Protein AF-A0A8X6V324-F1 (afdb_monomer_lite)

Radius of gyration: 35.89 Å; chains: 1; bounding box: 67×33×93 Å

Organism: Trichonephila clavipes (NCBI:txid2585209)

Foldseek 3Di:
DDDPDPDPPPPVVVVVVVVVVVVVVVVVVVVVVVVLVVLVVVPPRSVVVNVVVVVVVVVVVVVVVVVVVVVVVVVVVVVVVVVVVVVVVVVVVVVPDDDPPQPPVSVVVVCVVPDDDDDPDPVCVVVVVVVVVVVVD

Secondary structure (DSSP, 8-state):
-----------HHHHHHHHHHHHHHHHHHHHHHHHHHHHHTTTHHHHHHHHHHHHHHHHHHHHHHHHHHHHHHHHHHHHHHHHHHHHHHHHHHTTTS------HHHHHHHHHHHSPPPPSSTTHHHHHHHHHHHH--

pLDDT: mean 78.58, std 14.29, range [37.88, 96.38]

Structure (mmCIF, N/CA/C/O backbone):
data_AF-A0A8X6V324-F1
#
_entry.id   AF-A0A8X6V324-F1
#
loop_
_atom_site.group_PDB
_atom_site.id
_atom_site.type_symbol
_atom_site.label_atom_id
_atom_site.label_alt_id
_atom_site.label_comp_id
_atom_site.label_asym_id
_atom_site.label_entity_id
_atom_site.label_seq_id
_atom_site.pdbx_PDB_ins_code
_atom_site.Cartn_x
_atom_site.Cartn_y
_atom_site.Cartn_z
_atom_site.occupancy
_atom_site.B_iso_or_equiv
_atom_site.auth_seq_id
_atom_site.auth_comp_id
_atom_site.auth_asym_id
_atom_site.auth_atom_id
_atom_site.pdbx_PDB_model_num
ATOM 1 N N . MET A 1 1 ? -19.326 16.058 20.814 1.00 37.88 1 MET A N 1
ATOM 2 C CA . MET A 1 1 ? -18.026 15.942 20.122 1.00 37.88 1 MET A CA 1
ATOM 3 C C . MET A 1 1 ? -18.311 15.304 18.780 1.00 37.88 1 MET A C 1
ATOM 5 O O . MET A 1 1 ? -18.607 14.118 18.735 1.00 37.88 1 MET A O 1
ATOM 9 N N . GLU A 1 2 ? -18.381 16.124 17.736 1.00 37.91 2 GLU A N 1
ATOM 10 C CA . GLU A 1 2 ? -18.670 15.682 16.370 1.00 37.91 2 GLU A CA 1
ATOM 11 C C . GLU A 1 2 ? -17.420 15.030 15.773 1.00 37.91 2 GLU A C 1
ATOM 13 O O . GLU A 1 2 ? -16.350 15.638 15.737 1.00 37.91 2 GLU A O 1
ATOM 18 N N . PHE A 1 3 ? -17.549 13.780 15.332 1.00 44.34 3 PHE A N 1
ATOM 19 C CA . PHE A 1 3 ? -16.526 13.088 14.556 1.00 44.34 3 PHE A CA 1
ATOM 20 C C . PHE A 1 3 ? -16.669 13.511 13.091 1.00 44.34 3 PHE A C 1
ATOM 22 O O . PHE A 1 3 ? -17.428 12.905 12.335 1.00 44.34 3 PHE A O 1
ATOM 29 N N . TYR A 1 4 ? -15.952 14.557 12.678 1.00 42.28 4 TYR A N 1
ATOM 30 C CA . TYR A 1 4 ? -15.749 14.809 11.254 1.00 42.28 4 TYR A CA 1
ATOM 31 C C . TYR A 1 4 ? -14.797 13.744 10.713 1.00 42.28 4 TYR A C 1
ATOM 33 O O . TYR A 1 4 ? -13.603 13.732 11.010 1.00 42.28 4 TYR A O 1
ATOM 41 N N . HIS A 1 5 ? -15.343 12.832 9.915 1.00 47.66 5 HIS A N 1
ATOM 42 C CA . HIS A 1 5 ? -14.552 12.011 9.016 1.00 47.66 5 HIS A CA 1
ATOM 43 C C . HIS A 1 5 ? -13.795 12.944 8.065 1.00 47.66 5 HIS A C 1
ATOM 45 O O . HIS A 1 5 ? -14.411 13.660 7.275 1.00 47.66 5 HIS A O 1
ATOM 51 N N . HIS A 1 6 ? -12.462 12.932 8.124 1.00 51.00 6 HIS A N 1
ATOM 52 C CA . HIS A 1 6 ? -11.636 13.440 7.034 1.00 51.00 6 HIS A CA 1
ATOM 53 C C . HIS A 1 6 ? -11.891 12.559 5.808 1.00 51.00 6 HIS A C 1
ATOM 55 O O . HIS A 1 6 ? -11.265 11.517 5.623 1.00 51.00 6 HIS A O 1
ATOM 61 N N . LEU A 1 7 ? -12.858 12.960 4.985 1.00 49.66 7 LEU A N 1
ATOM 62 C CA . LEU A 1 7 ? -12.907 12.528 3.598 1.00 49.66 7 LEU A CA 1
ATOM 63 C C . LEU A 1 7 ? -11.604 12.995 2.928 1.00 49.66 7 LEU A C 1
ATOM 65 O O . LEU A 1 7 ? -11.164 14.117 3.205 1.00 49.66 7 LEU A O 1
ATOM 69 N N . PRO A 1 8 ? -10.976 12.182 2.060 1.00 52.91 8 PRO A N 1
ATOM 70 C CA . PRO A 1 8 ? -9.882 1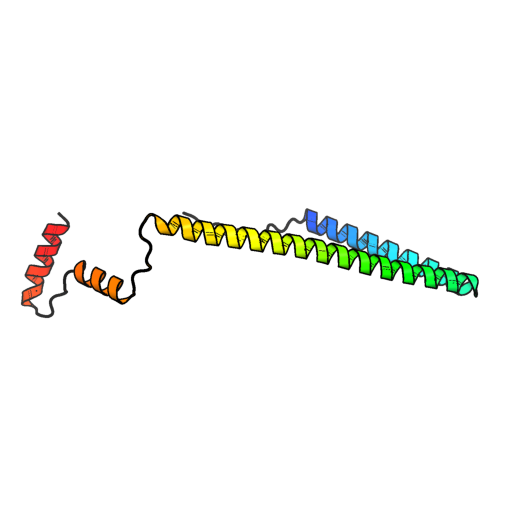2.664 1.231 1.00 52.91 8 PRO A CA 1
ATOM 71 C C . PRO A 1 8 ? -10.399 13.881 0.466 1.00 52.91 8 PRO A C 1
ATOM 73 O O . PRO A 1 8 ? -11.434 13.794 -0.191 1.00 52.91 8 PRO A O 1
ATOM 76 N N . SER A 1 9 ? -9.741 15.028 0.594 1.00 56.44 9 SER A N 1
ATOM 77 C CA . SER A 1 9 ? -10.039 16.185 -0.244 1.00 56.44 9 SER A CA 1
ATOM 78 C C . SER A 1 9 ? -9.663 15.815 -1.676 1.00 56.44 9 SER A C 1
ATOM 80 O O . SER A 1 9 ? -8.485 15.642 -1.970 1.00 56.44 9 SER A O 1
ATOM 82 N N . TRP A 1 10 ? -10.650 15.651 -2.556 1.00 57.31 10 TRP A N 1
ATOM 83 C CA . TRP A 1 10 ? -10.414 15.479 -3.988 1.00 57.31 10 TRP A CA 1
ATOM 84 C C . TRP A 1 10 ? -9.995 16.836 -4.558 1.00 57.31 10 TRP A C 1
ATOM 86 O O . TRP A 1 10 ? -10.847 17.633 -4.952 1.00 57.31 10 TRP A O 1
ATOM 96 N N . ASP A 1 11 ? -8.693 17.130 -4.548 1.00 81.06 11 ASP A N 1
ATOM 97 C CA . ASP A 1 11 ? -8.177 18.355 -5.153 1.00 81.06 11 ASP A CA 1
ATOM 98 C C . ASP A 1 11 ? -8.214 18.238 -6.685 1.00 81.06 11 ASP A C 1
ATOM 100 O O . ASP A 1 11 ? -7.416 17.544 -7.320 1.00 81.06 11 ASP A O 1
ATOM 104 N N . MET A 1 12 ? -9.174 18.933 -7.292 1.00 76.00 12 MET A N 1
ATOM 105 C CA . MET A 1 12 ? -9.329 19.003 -8.745 1.00 76.00 12 MET A CA 1
ATOM 106 C C . MET A 1 12 ? -8.109 19.631 -9.433 1.00 76.00 12 MET A C 1
ATOM 108 O O . MET A 1 12 ? -7.827 19.300 -10.585 1.00 76.00 12 MET A O 1
ATOM 112 N N . ASN A 1 13 ? -7.350 20.494 -8.747 1.00 76.62 13 ASN A N 1
ATOM 113 C CA . ASN A 1 13 ? -6.129 21.069 -9.314 1.00 76.62 13 ASN A CA 1
ATOM 114 C C . ASN A 1 13 ? -5.028 20.015 -9.453 1.00 76.62 13 ASN A C 1
ATOM 116 O O . ASN A 1 13 ? -4.314 19.995 -10.458 1.00 76.62 13 ASN A O 1
ATOM 120 N N . GLU A 1 14 ? -4.927 19.099 -8.492 1.00 75.31 14 GLU A N 1
ATOM 121 C CA . GLU A 1 14 ? -3.991 17.978 -8.541 1.00 75.31 14 GLU A CA 1
ATOM 122 C C . GLU A 1 14 ? -4.348 17.011 -9.683 1.00 75.31 14 GLU A C 1
ATOM 124 O O . GLU A 1 14 ? -3.477 16.597 -10.452 1.00 75.31 14 GLU A O 1
ATOM 129 N N . GLN A 1 15 ? -5.644 16.748 -9.894 1.00 76.56 15 GLN A N 1
ATOM 130 C CA . GLN A 1 15 ? -6.122 15.934 -11.020 1.00 76.56 15 GLN A CA 1
ATOM 131 C C . GLN A 1 15 ? -5.849 16.579 -12.387 1.00 76.56 15 GLN A C 1
ATOM 133 O O . GLN A 1 15 ? -5.397 15.903 -13.315 1.00 76.56 15 GLN A O 1
ATOM 138 N N . MET A 1 16 ? -6.075 17.887 -12.523 1.00 78.31 16 MET A N 1
ATOM 139 C CA . MET A 1 16 ? -5.806 18.611 -13.772 1.00 78.31 16 MET A CA 1
ATOM 140 C C . MET A 1 16 ? -4.306 18.706 -14.075 1.00 78.31 16 MET A C 1
ATOM 142 O O . MET A 1 16 ? -3.900 18.600 -15.237 1.00 78.31 16 MET A O 1
ATOM 146 N N . SER A 1 17 ? -3.472 18.845 -13.041 1.00 77.62 17 SER A N 1
ATOM 147 C CA . SER A 1 17 ? -2.009 18.810 -13.154 1.00 77.62 17 SER A CA 1
ATOM 148 C C . SER A 1 17 ? -1.509 17.437 -13.617 1.00 77.62 17 SER A C 1
ATOM 150 O O . SER A 1 17 ? -0.704 17.340 -14.551 1.00 77.62 17 SER A O 1
ATOM 152 N N . TYR A 1 18 ? -2.053 16.363 -13.035 1.00 80.69 18 TYR A N 1
ATOM 153 C CA . TYR A 1 18 ? -1.768 14.993 -13.456 1.00 80.69 18 TYR A CA 1
ATOM 154 C C . TYR A 1 18 ? -2.161 14.753 -14.920 1.00 80.69 18 TYR A C 1
ATOM 156 O O . TYR A 1 18 ? -1.353 14.255 -15.705 1.00 80.69 18 TYR A O 1
ATOM 164 N N . PHE A 1 19 ? -3.370 15.164 -15.319 1.00 82.88 19 PHE A N 1
ATOM 165 C CA . PHE A 1 19 ? -3.849 14.991 -16.692 1.00 82.88 19 PHE A CA 1
ATOM 166 C C . PHE A 1 19 ? -3.009 15.775 -17.710 1.00 82.88 19 PHE A C 1
ATOM 168 O O . PHE A 1 19 ? -2.676 15.254 -18.777 1.00 82.88 19 PHE A O 1
ATOM 175 N N . SER A 1 20 ? -2.612 17.002 -17.368 1.00 78.31 20 SER A N 1
ATOM 176 C CA . SER A 1 20 ? -1.747 17.828 -18.221 1.00 78.31 20 SER A CA 1
ATOM 177 C C . SER A 1 20 ? -0.370 17.183 -18.399 1.00 78.31 20 SER A C 1
ATOM 179 O O . SER A 1 20 ? 0.109 17.037 -19.523 1.00 78.31 20 SER A O 1
ATOM 181 N N . SER A 1 21 ? 0.217 16.690 -17.305 1.00 79.56 21 SER A N 1
ATOM 182 C CA . SER A 1 21 ? 1.500 15.979 -17.329 1.00 79.56 21 SER A CA 1
ATOM 183 C C . SER A 1 21 ? 1.432 14.703 -18.174 1.00 79.56 21 SER A C 1
ATOM 185 O O . SER A 1 21 ? 2.328 14.439 -18.978 1.00 79.56 21 SER A O 1
ATOM 187 N N . PHE A 1 22 ? 0.340 13.945 -18.053 1.00 84.88 22 PHE A N 1
ATOM 188 C CA . PHE A 1 22 ? 0.094 12.749 -18.854 1.00 84.88 22 PHE A CA 1
ATOM 189 C C . PHE A 1 22 ? -0.041 13.071 -20.350 1.00 84.88 22 PHE A C 1
ATOM 191 O O . PHE A 1 22 ? 0.571 12.407 -21.188 1.00 84.88 22 PHE A O 1
ATOM 198 N N . SER A 1 23 ? -0.795 14.116 -20.697 1.00 85.50 23 SER A N 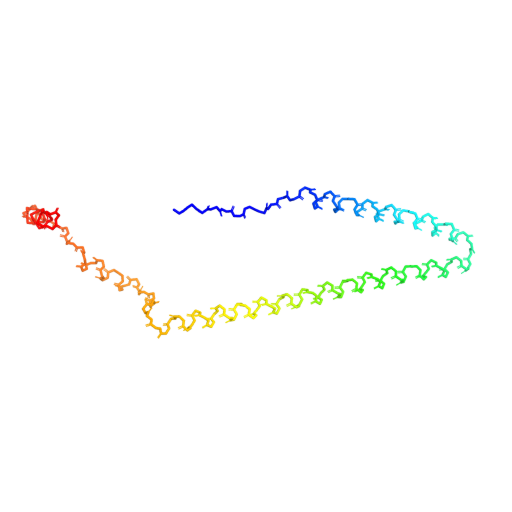1
ATOM 199 C CA . SER A 1 23 ? -0.954 14.577 -22.082 1.00 85.50 23 SER A CA 1
ATOM 200 C C . SER A 1 23 ? 0.384 15.003 -22.705 1.00 85.50 23 SER A C 1
ATOM 202 O O . SER A 1 23 ? 0.686 14.666 -23.859 1.00 85.50 23 SER A O 1
ATOM 204 N N . ASP A 1 24 ? 1.225 15.694 -21.937 1.00 86.75 24 ASP A N 1
ATOM 205 C CA . ASP A 1 24 ? 2.555 16.119 -22.374 1.00 86.75 24 ASP A CA 1
ATOM 206 C C . ASP A 1 24 ? 3.512 14.943 -22.573 1.00 86.75 24 ASP A C 1
ATOM 208 O O . ASP A 1 24 ? 4.306 14.933 -23.523 1.00 86.75 24 ASP A O 1
ATOM 212 N N . GLU A 1 25 ? 3.460 13.949 -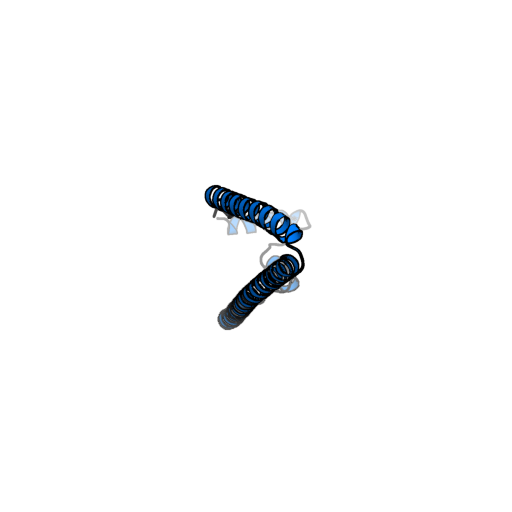21.688 1.00 87.81 25 GLU A N 1
ATOM 213 C CA . GLU A 1 25 ? 4.245 12.723 -21.815 1.00 87.81 25 GLU A CA 1
ATOM 214 C C . GLU A 1 25 ? 3.815 11.925 -23.050 1.00 87.81 25 GLU A C 1
ATOM 216 O O . GLU A 1 25 ? 4.653 11.539 -23.870 1.00 87.81 25 GLU A O 1
ATOM 221 N N . TRP A 1 26 ? 2.508 11.771 -23.258 1.00 85.75 26 TRP A N 1
ATOM 222 C CA . TRP A 1 26 ? 1.957 11.064 -24.411 1.00 85.75 26 TRP A CA 1
ATOM 223 C C . TRP A 1 26 ? 2.321 11.745 -25.737 1.00 85.75 26 TRP A C 1
ATOM 225 O O . TRP A 1 26 ? 2.754 11.097 -26.695 1.00 85.75 26 TRP A O 1
ATOM 235 N N . SER A 1 27 ? 2.249 13.077 -25.772 1.00 86.94 27 SER A N 1
ATOM 236 C CA . SER A 1 27 ? 2.654 13.883 -26.927 1.00 86.94 27 SER A CA 1
ATOM 237 C C . SER A 1 27 ? 4.145 13.741 -27.248 1.00 86.94 27 SER A C 1
ATOM 239 O O . SER A 1 27 ? 4.531 13.664 -28.421 1.00 86.94 27 SER A O 1
ATOM 241 N N . ARG A 1 28 ? 5.008 13.693 -26.224 1.00 87.12 28 ARG A N 1
ATOM 242 C CA . ARG A 1 28 ? 6.450 13.444 -26.391 1.00 87.12 28 ARG A CA 1
ATOM 243 C C . ARG A 1 28 ? 6.715 12.043 -26.930 1.00 87.12 28 ARG A C 1
ATOM 245 O O . ARG A 1 28 ? 7.524 11.889 -27.849 1.00 87.12 28 ARG A O 1
ATOM 252 N N . ASP A 1 29 ? 6.007 11.045 -26.415 1.00 88.31 29 ASP A N 1
ATOM 253 C CA . ASP A 1 29 ? 6.160 9.661 -26.847 1.00 88.31 29 ASP A CA 1
ATOM 254 C C . ASP A 1 29 ? 5.735 9.474 -28.309 1.00 88.31 29 ASP A C 1
ATOM 256 O O . ASP A 1 29 ? 6.497 8.900 -29.091 1.00 88.31 29 ASP A O 1
ATOM 260 N N . LEU A 1 30 ? 4.615 10.057 -28.737 1.00 88.19 30 LEU A N 1
ATOM 261 C CA . LEU A 1 30 ? 4.193 10.029 -30.143 1.00 88.19 30 LEU A CA 1
ATOM 262 C C . LEU A 1 30 ? 5.226 10.663 -31.084 1.00 88.19 30 LEU A C 1
ATOM 264 O O . LEU A 1 30 ? 5.595 10.067 -32.102 1.00 88.19 30 LEU A O 1
ATOM 268 N N . LYS A 1 31 ? 5.756 11.839 -30.722 1.00 90.06 31 LYS A N 1
ATOM 269 C CA . LYS A 1 31 ? 6.822 12.503 -31.492 1.00 90.06 31 LYS A CA 1
ATOM 270 C C . LYS A 1 31 ? 8.076 11.631 -31.570 1.00 90.06 31 LYS A C 1
ATOM 272 O O . LYS A 1 31 ? 8.685 11.517 -32.635 1.00 90.06 31 LYS A O 1
ATOM 277 N N . SER A 1 32 ? 8.443 10.969 -30.473 1.00 85.81 32 SER A N 1
ATOM 278 C CA . SER A 1 32 ? 9.602 10.074 -30.443 1.00 85.81 32 SER A CA 1
ATOM 279 C C . SER A 1 32 ? 9.429 8.870 -31.376 1.00 85.81 32 SER A C 1
ATOM 281 O O . SER A 1 32 ? 10.348 8.543 -32.125 1.00 85.81 32 SER A O 1
ATOM 283 N N . VAL A 1 33 ? 8.233 8.275 -31.434 1.00 87.00 33 VAL A N 1
ATOM 284 C CA . VAL A 1 33 ? 7.912 7.168 -32.349 1.00 87.00 33 VAL A CA 1
ATOM 285 C C . VAL A 1 33 ? 8.041 7.605 -33.808 1.00 87.00 33 VAL A C 1
ATOM 287 O O . VAL A 1 33 ? 8.608 6.876 -34.625 1.00 87.00 33 VAL A O 1
ATOM 290 N N . GLN A 1 34 ? 7.583 8.812 -34.142 1.00 86.81 34 GLN A N 1
ATOM 291 C CA . GLN A 1 34 ? 7.705 9.352 -35.496 1.00 86.81 34 GLN A CA 1
ATOM 292 C C . GLN A 1 34 ? 9.173 9.540 -35.911 1.00 86.81 34 GLN A C 1
ATOM 294 O O . GLN A 1 34 ? 9.554 9.161 -37.022 1.00 86.81 34 GLN A O 1
ATOM 299 N N . VAL A 1 35 ? 10.018 10.050 -35.010 1.00 86.81 35 VAL A N 1
ATOM 300 C CA . VAL A 1 35 ? 11.466 10.195 -35.242 1.00 86.81 35 VAL A CA 1
ATOM 301 C C . VAL A 1 35 ? 12.142 8.830 -35.397 1.00 86.81 35 VAL A C 1
ATOM 303 O O . VAL A 1 35 ? 12.915 8.624 -36.333 1.00 86.81 35 VAL A O 1
ATOM 306 N N . LEU A 1 36 ? 11.823 7.862 -34.535 1.00 85.81 36 LEU A N 1
ATOM 307 C CA . LEU A 1 36 ? 12.374 6.505 -34.622 1.00 85.81 36 LEU A CA 1
ATOM 308 C C . LEU A 1 36 ? 11.984 5.817 -35.936 1.00 85.81 36 LEU A C 1
ATOM 310 O O . LEU A 1 36 ? 12.813 5.133 -36.540 1.00 85.81 36 LEU A O 1
ATOM 314 N N . LYS A 1 37 ? 10.763 6.052 -36.431 1.00 85.88 37 LYS A N 1
ATOM 315 C CA . LYS A 1 37 ? 10.310 5.555 -37.735 1.00 85.88 37 LYS A CA 1
ATOM 316 C C . LYS A 1 37 ? 11.146 6.126 -38.883 1.00 85.88 37 LYS A C 1
ATOM 318 O O . LYS A 1 37 ? 11.587 5.362 -39.737 1.00 85.88 37 LYS A O 1
ATOM 323 N N . GLN A 1 38 ? 11.436 7.430 -38.873 1.00 85.19 38 GLN A N 1
ATOM 324 C CA . GLN A 1 38 ? 12.310 8.056 -39.877 1.00 85.19 38 GLN A CA 1
ATOM 325 C C . GLN A 1 38 ? 13.746 7.518 -39.819 1.00 85.19 38 GLN A C 1
ATOM 327 O O . GLN A 1 38 ? 14.379 7.287 -40.851 1.00 85.19 38 GLN A O 1
ATOM 332 N N . LEU A 1 39 ? 14.266 7.287 -38.612 1.00 81.25 39 LEU A N 1
ATOM 333 C CA . LEU A 1 39 ? 15.602 6.728 -38.420 1.00 81.25 39 LEU A CA 1
ATOM 334 C C . LEU A 1 39 ? 15.692 5.274 -38.894 1.00 81.25 39 LEU A C 1
ATOM 336 O O . LEU A 1 39 ? 16.732 4.881 -39.417 1.00 81.25 39 LEU A O 1
ATOM 340 N N . SER A 1 40 ? 14.618 4.491 -38.779 1.00 81.75 40 SER A N 1
ATOM 341 C CA . SER A 1 40 ? 14.590 3.088 -39.215 1.00 81.75 40 SER A CA 1
ATOM 342 C C . SER A 1 40 ? 14.885 2.944 -40.715 1.00 81.75 40 SER A C 1
ATOM 344 O O . SER A 1 40 ? 15.614 2.044 -41.133 1.00 81.75 40 SER A O 1
ATOM 346 N N . CYS A 1 41 ? 14.431 3.907 -41.523 1.00 79.62 41 CYS A N 1
ATOM 347 C CA . CYS A 1 41 ? 14.668 3.952 -42.966 1.00 79.62 41 CYS A CA 1
ATOM 348 C C . CYS A 1 41 ? 16.124 4.296 -43.355 1.00 79.62 41 CYS A C 1
ATOM 350 O O . CYS A 1 41 ? 16.502 4.118 -44.509 1.00 79.62 41 CYS A O 1
ATOM 352 N N . ARG A 1 42 ? 16.972 4.764 -42.421 1.00 76.75 42 ARG A N 1
ATOM 353 C CA . ARG A 1 42 ? 18.363 5.210 -42.678 1.00 76.75 42 ARG A CA 1
ATOM 354 C C . ARG A 1 42 ? 19.432 4.101 -42.566 1.00 76.75 42 ARG A C 1
ATOM 356 O O . ARG A 1 42 ? 20.623 4.397 -42.428 1.00 76.75 42 ARG A O 1
ATOM 363 N N . GLY A 1 43 ? 19.050 2.822 -42.612 1.00 75.81 43 GLY A N 1
ATOM 364 C CA . GLY A 1 43 ? 19.990 1.689 -42.607 1.00 75.81 43 GLY A CA 1
ATOM 365 C C . GLY A 1 43 ? 20.753 1.502 -41.281 1.00 75.81 43 GLY A C 1
ATOM 366 O O . GLY A 1 43 ? 20.244 1.799 -40.200 1.00 75.81 43 GLY A O 1
ATOM 367 N N . GLY A 1 44 ? 21.990 0.989 -41.330 1.00 73.44 44 GLY A N 1
ATOM 368 C CA . GLY A 1 44 ? 22.747 0.553 -40.138 1.00 73.44 44 GLY A CA 1
ATOM 369 C C . GLY A 1 44 ? 23.039 1.636 -39.083 1.00 73.44 44 GLY A C 1
ATOM 370 O O . GLY A 1 44 ? 23.140 1.331 -37.894 1.00 73.44 44 GLY A O 1
ATOM 371 N N . ARG A 1 45 ? 23.128 2.918 -39.475 1.00 74.31 45 ARG A N 1
ATOM 372 C CA . ARG A 1 45 ? 23.254 4.044 -38.523 1.00 74.31 45 ARG A CA 1
ATOM 373 C C . ARG A 1 45 ? 21.947 4.307 -37.769 1.00 74.31 45 ARG A C 1
ATOM 375 O O . ARG A 1 45 ? 21.991 4.558 -36.571 1.00 74.31 45 ARG A O 1
ATOM 382 N N . GLY A 1 46 ? 20.804 4.172 -38.440 1.00 78.81 46 GLY A N 1
ATOM 383 C CA . GLY A 1 46 ? 19.481 4.299 -37.830 1.00 78.81 46 GLY A CA 1
ATOM 384 C C . GLY A 1 46 ? 19.217 3.248 -36.755 1.00 78.81 46 GLY A C 1
ATOM 385 O O . GLY A 1 46 ? 18.818 3.584 -35.643 1.00 78.81 46 GLY A O 1
ATOM 386 N N . LYS A 1 47 ? 19.553 1.984 -37.044 1.00 81.69 47 LYS A N 1
ATOM 387 C CA . LYS A 1 47 ? 19.400 0.866 -36.095 1.00 81.69 47 LYS A CA 1
ATOM 388 C C . LYS A 1 47 ? 20.182 1.076 -34.790 1.00 81.69 47 LYS A C 1
ATOM 390 O O . LYS A 1 47 ? 19.654 0.793 -33.719 1.00 81.69 47 LYS A O 1
ATOM 395 N N . ARG A 1 48 ? 21.404 1.626 -34.860 1.00 81.81 48 ARG A N 1
ATOM 396 C CA . ARG A 1 48 ? 22.211 1.947 -33.665 1.00 81.81 48 ARG A CA 1
ATOM 397 C C . ARG A 1 48 ? 21.573 3.030 -32.794 1.00 81.81 48 ARG A C 1
ATOM 399 O O . ARG A 1 48 ? 21.528 2.877 -31.578 1.00 81.81 48 ARG A O 1
ATOM 406 N N . VAL A 1 49 ? 21.058 4.099 -33.404 1.00 84.25 49 VAL A N 1
ATOM 407 C CA . VAL A 1 49 ? 20.412 5.200 -32.667 1.00 84.25 49 VAL A CA 1
ATOM 408 C C . VAL A 1 49 ? 19.115 4.729 -32.005 1.00 84.25 49 VAL A C 1
ATOM 410 O O . VAL A 1 49 ? 18.888 5.020 -30.834 1.00 84.25 49 VAL A O 1
ATOM 413 N N . ILE A 1 50 ? 18.308 3.936 -32.714 1.00 85.88 50 ILE A N 1
ATOM 414 C CA . ILE A 1 50 ? 17.078 3.340 -32.176 1.00 85.88 50 ILE A CA 1
ATOM 415 C C . ILE A 1 50 ? 17.393 2.417 -30.990 1.00 85.88 50 ILE A C 1
ATOM 417 O O . ILE A 1 50 ? 16.774 2.543 -29.935 1.00 85.88 50 ILE A O 1
ATOM 421 N N . GLY A 1 51 ? 18.392 1.537 -31.125 1.00 86.06 51 GLY A N 1
ATOM 422 C CA . GLY A 1 51 ? 18.833 0.670 -30.029 1.00 86.06 51 GLY A CA 1
ATOM 423 C C . GLY A 1 51 ? 19.289 1.467 -28.804 1.00 86.06 51 GLY A C 1
ATOM 424 O O . GLY A 1 51 ? 18.875 1.176 -27.686 1.00 86.06 51 GLY A O 1
ATOM 425 N N . SER A 1 52 ? 20.067 2.535 -29.010 1.00 87.81 52 SER A N 1
ATOM 426 C CA . SER A 1 52 ? 20.486 3.421 -27.920 1.00 87.81 52 SER A CA 1
ATOM 427 C C . SER A 1 52 ? 19.311 4.129 -27.240 1.00 87.81 52 SER A C 1
ATOM 429 O O . SER A 1 52 ? 19.363 4.334 -26.027 1.00 87.81 52 SER A O 1
ATOM 431 N N . TYR A 1 53 ? 18.277 4.521 -27.991 1.00 89.00 53 TYR A N 1
ATOM 432 C CA . TYR A 1 53 ? 17.086 5.171 -27.441 1.00 89.00 53 TYR A CA 1
ATOM 433 C C . TYR A 1 53 ? 16.322 4.231 -26.501 1.00 89.00 53 TYR A C 1
ATOM 435 O O . TYR A 1 53 ? 16.051 4.598 -25.358 1.00 89.00 53 TYR A O 1
ATOM 443 N N . TYR A 1 54 ? 16.032 3.000 -26.936 1.00 87.12 54 TYR A N 1
ATOM 444 C CA . TYR A 1 54 ? 15.308 2.039 -26.099 1.00 87.12 54 TYR A CA 1
ATOM 445 C C . TYR A 1 54 ? 16.120 1.611 -24.876 1.00 87.12 54 TYR A C 1
ATOM 447 O O . TYR A 1 54 ? 15.574 1.570 -23.776 1.00 87.12 54 TYR A O 1
ATOM 455 N N . SER A 1 55 ? 17.428 1.385 -25.025 1.00 89.38 55 SER A N 1
ATOM 456 C CA . SER A 1 55 ? 18.304 1.070 -23.890 1.00 89.38 55 SER A CA 1
ATOM 457 C C . SER A 1 55 ? 18.334 2.189 -22.847 1.00 89.38 55 SER A C 1
ATOM 459 O O . SER A 1 55 ? 18.342 1.910 -21.649 1.00 89.38 55 SER A O 1
ATOM 461 N N . ARG A 1 56 ? 18.314 3.456 -23.282 1.00 90.44 56 ARG A N 1
ATOM 462 C CA . ARG A 1 56 ? 18.204 4.605 -22.374 1.00 90.44 56 ARG A CA 1
ATOM 463 C C . ARG A 1 56 ? 16.836 4.640 -21.690 1.00 90.44 56 ARG A C 1
ATOM 465 O O . ARG A 1 56 ? 16.788 4.668 -20.471 1.00 90.44 56 ARG A O 1
ATOM 472 N N . LYS A 1 57 ? 15.741 4.513 -22.447 1.00 87.56 57 LYS A N 1
ATOM 473 C CA . LYS A 1 57 ? 14.371 4.536 -21.901 1.00 87.56 57 LYS A CA 1
ATOM 474 C C . LYS A 1 57 ? 14.125 3.428 -20.868 1.00 87.56 57 LYS A C 1
ATOM 476 O O . LYS A 1 57 ? 13.423 3.645 -19.885 1.00 87.56 57 LYS A O 1
ATOM 481 N N . VAL A 1 58 ? 14.711 2.245 -21.063 1.00 89.50 58 VAL A N 1
ATOM 482 C CA . VAL A 1 58 ? 14.666 1.156 -20.073 1.00 89.50 58 VAL A CA 1
ATOM 483 C C . VAL A 1 58 ? 15.462 1.523 -18.823 1.00 89.50 58 VAL A C 1
ATOM 485 O O . VAL A 1 58 ? 14.942 1.362 -17.723 1.00 89.50 58 VAL A O 1
ATOM 488 N N . ARG A 1 59 ? 16.679 2.058 -18.986 1.00 91.94 59 ARG A N 1
ATOM 489 C CA . ARG A 1 59 ? 17.528 2.481 -17.866 1.00 91.94 59 ARG A CA 1
ATOM 490 C C . ARG A 1 59 ? 16.857 3.557 -17.013 1.00 91.94 59 ARG A C 1
ATOM 492 O O . ARG A 1 59 ? 16.828 3.422 -15.793 1.00 91.94 59 ARG A O 1
ATOM 499 N N . ASP A 1 60 ? 16.272 4.565 -17.649 1.00 90.50 60 ASP A N 1
ATOM 500 C CA . ASP A 1 60 ? 15.593 5.666 -16.963 1.00 90.50 60 ASP A CA 1
ATOM 501 C C . ASP A 1 60 ? 14.391 5.143 -16.158 1.00 90.50 60 ASP A C 1
ATOM 503 O O . ASP A 1 60 ? 14.227 5.479 -14.988 1.00 90.50 60 ASP A O 1
ATOM 507 N N . ARG A 1 61 ? 13.603 4.215 -16.728 1.00 88.06 61 ARG A N 1
ATOM 508 C CA . ARG A 1 61 ? 12.503 3.547 -16.008 1.00 88.06 61 ARG A CA 1
ATOM 509 C C . ARG A 1 61 ? 12.989 2.702 -14.835 1.00 88.06 61 ARG A C 1
ATOM 511 O O . ARG A 1 61 ? 12.330 2.670 -13.801 1.00 88.06 61 ARG A O 1
ATOM 518 N N . THR A 1 62 ? 14.102 1.985 -14.985 1.00 91.19 62 THR A N 1
ATOM 519 C CA . THR A 1 62 ? 14.669 1.201 -13.879 1.00 91.19 62 THR A CA 1
ATOM 520 C C . THR A 1 62 ? 15.221 2.092 -12.771 1.00 91.19 62 THR A C 1
ATOM 522 O O . THR A 1 62 ? 15.020 1.770 -11.607 1.00 91.19 62 THR A O 1
ATOM 525 N N . ALA A 1 63 ? 15.845 3.223 -13.115 1.00 92.62 63 ALA A N 1
ATOM 526 C CA . ALA A 1 63 ? 16.341 4.193 -12.145 1.00 92.62 63 ALA A CA 1
ATOM 527 C C . ALA A 1 63 ? 15.187 4.842 -11.365 1.00 92.62 63 ALA A C 1
ATOM 529 O O . ALA A 1 63 ? 15.218 4.843 -10.141 1.00 92.62 63 ALA A O 1
ATOM 530 N N . ALA A 1 64 ? 14.124 5.270 -12.055 1.00 91.81 64 ALA A N 1
ATOM 531 C CA . ALA A 1 64 ? 12.934 5.830 -11.411 1.00 91.81 64 ALA A CA 1
ATOM 532 C C . ALA A 1 64 ? 12.245 4.824 -10.469 1.00 91.81 64 ALA A C 1
ATOM 534 O O . ALA A 1 64 ? 11.816 5.185 -9.379 1.00 91.81 64 ALA A O 1
ATOM 535 N N . LYS A 1 65 ? 12.175 3.540 -10.853 1.00 91.94 65 LYS A N 1
ATOM 536 C CA . LYS A 1 65 ? 11.650 2.482 -9.974 1.00 91.94 65 LYS A CA 1
ATOM 537 C C . LYS A 1 65 ? 12.513 2.267 -8.731 1.00 91.94 65 LYS A C 1
ATOM 539 O O . LYS A 1 65 ? 11.962 2.030 -7.661 1.00 91.94 65 LYS A O 1
ATOM 544 N N . LEU A 1 66 ? 13.838 2.324 -8.876 1.00 93.94 66 LEU A N 1
ATOM 545 C CA . LEU A 1 66 ? 14.767 2.188 -7.754 1.00 93.94 66 LEU A CA 1
ATOM 546 C C . LEU A 1 66 ? 14.605 3.356 -6.772 1.00 93.94 66 LEU A C 1
ATOM 548 O O . LEU A 1 66 ? 14.490 3.126 -5.574 1.00 93.94 66 LEU A O 1
ATOM 552 N N . GLU A 1 67 ? 14.518 4.582 -7.287 1.00 92.69 67 GLU A N 1
ATOM 553 C CA . GLU A 1 67 ? 14.303 5.789 -6.483 1.00 92.69 67 GLU A CA 1
ATOM 554 C C . GLU A 1 67 ? 12.964 5.738 -5.731 1.00 92.69 67 GLU A C 1
ATOM 556 O O . GLU A 1 67 ? 12.915 5.978 -4.527 1.00 92.69 67 GLU A O 1
ATOM 561 N N . GLN A 1 68 ? 11.879 5.335 -6.403 1.00 93.00 68 GLN A N 1
ATOM 562 C CA . GLN A 1 68 ? 10.581 5.133 -5.748 1.00 93.00 68 GLN A CA 1
ATOM 563 C C . GLN A 1 68 ? 10.645 4.063 -4.652 1.00 93.00 68 GLN A C 1
ATOM 565 O O . GLN A 1 68 ? 10.065 4.230 -3.580 1.00 93.00 68 GLN A O 1
ATOM 570 N N . GLN A 1 69 ? 11.356 2.961 -4.896 1.00 92.06 69 GLN A N 1
ATOM 571 C CA . GLN A 1 69 ? 11.532 1.907 -3.902 1.00 92.06 69 GLN A CA 1
ATOM 572 C C . GLN A 1 69 ? 12.343 2.392 -2.692 1.00 92.06 69 GLN A C 1
ATOM 574 O O . GLN A 1 69 ? 12.012 2.039 -1.559 1.00 92.06 69 GLN A O 1
ATOM 579 N N . GLU A 1 70 ? 13.370 3.213 -2.911 1.00 94.25 70 GLU A N 1
ATOM 580 C CA . GLU A 1 70 ? 14.162 3.821 -1.842 1.00 94.25 70 GLU A CA 1
ATOM 581 C C . GLU A 1 70 ? 13.299 4.761 -0.990 1.00 94.25 70 GLU A C 1
ATOM 583 O O . GLU A 1 70 ? 13.249 4.601 0.232 1.00 94.25 70 GLU A O 1
ATOM 588 N N . GLN A 1 71 ? 12.528 5.652 -1.623 1.00 93.06 71 GLN A N 1
ATOM 589 C CA . GLN A 1 71 ? 11.599 6.558 -0.937 1.00 93.06 71 GLN A CA 1
ATOM 590 C C . GLN A 1 71 ? 10.583 5.796 -0.074 1.00 93.06 71 GLN A C 1
ATOM 592 O O . GLN A 1 71 ? 10.423 6.107 1.107 1.00 93.06 71 GLN A O 1
ATOM 597 N N . LEU A 1 72 ? 9.966 4.743 -0.621 1.00 94.31 72 LEU A N 1
ATOM 598 C CA . LEU A 1 72 ? 9.037 3.889 0.126 1.00 94.31 72 LEU A CA 1
ATOM 599 C C . LEU A 1 72 ? 9.715 3.168 1.295 1.00 94.31 72 LEU A C 1
ATOM 601 O O . LEU A 1 72 ? 9.110 2.990 2.351 1.00 94.31 72 LEU A O 1
ATOM 605 N N . SER A 1 73 ? 10.970 2.743 1.132 1.00 94.44 73 SER A N 1
ATOM 606 C CA . SER A 1 73 ? 11.702 2.071 2.208 1.00 94.44 73 SER A CA 1
ATOM 607 C C . SER A 1 73 ? 12.022 3.023 3.365 1.00 94.44 73 SER A C 1
ATOM 609 O O . SER A 1 73 ? 11.857 2.648 4.527 1.00 94.44 73 SER A O 1
ATOM 611 N N . ILE A 1 74 ? 12.387 4.272 3.060 1.00 95.62 74 ILE A N 1
ATOM 612 C CA . ILE A 1 74 ? 12.600 5.334 4.050 1.00 95.62 74 ILE A CA 1
ATOM 613 C C . ILE A 1 74 ? 11.294 5.654 4.779 1.00 95.62 74 ILE A C 1
ATOM 615 O O . ILE A 1 74 ? 11.276 5.738 6.008 1.00 95.62 74 ILE A O 1
ATOM 619 N N . GLU A 1 75 ? 10.192 5.810 4.044 1.00 94.25 75 GLU A N 1
ATOM 620 C CA . GLU A 1 75 ? 8.882 6.088 4.632 1.00 94.25 75 GLU A CA 1
ATOM 621 C C . GLU A 1 75 ? 8.425 4.948 5.550 1.00 94.25 75 GLU A C 1
ATOM 623 O O . GLU A 1 75 ? 7.999 5.194 6.680 1.00 94.25 75 GLU A O 1
ATOM 628 N N . LYS A 1 76 ? 8.608 3.695 5.121 1.00 96.38 76 LYS A N 1
ATOM 629 C CA . LYS A 1 76 ? 8.329 2.518 5.946 1.00 96.38 76 LYS A CA 1
ATOM 630 C C . LYS A 1 76 ? 9.127 2.541 7.252 1.00 96.38 76 LYS A C 1
ATOM 632 O O . LYS A 1 76 ? 8.535 2.375 8.315 1.00 96.38 76 LYS A O 1
ATOM 637 N N . LEU A 1 77 ? 10.440 2.777 7.195 1.00 96.19 77 LEU A N 1
ATOM 638 C CA . LEU A 1 77 ? 11.279 2.860 8.398 1.00 96.19 77 LEU A CA 1
ATOM 639 C C . LEU A 1 77 ? 10.833 3.998 9.324 1.00 96.19 77 LEU A C 1
ATOM 641 O O . LEU A 1 77 ? 10.786 3.833 10.542 1.00 96.19 77 LEU A O 1
ATOM 645 N N . ARG A 1 78 ? 10.453 5.148 8.757 1.00 95.38 78 ARG A N 1
ATOM 646 C CA . ARG A 1 78 ? 9.912 6.279 9.519 1.00 95.38 78 ARG A CA 1
ATOM 647 C C . ARG A 1 78 ? 8.620 5.907 10.250 1.00 95.38 78 ARG A C 1
ATOM 649 O O . ARG A 1 78 ? 8.470 6.261 11.418 1.00 95.38 78 ARG A O 1
ATOM 656 N N . LEU A 1 79 ? 7.719 5.179 9.593 1.00 94.56 79 LEU A N 1
ATOM 657 C CA . LEU A 1 79 ? 6.482 4.689 10.202 1.00 94.56 79 LEU A CA 1
ATOM 658 C C . LEU A 1 79 ? 6.751 3.631 11.277 1.00 94.56 79 LEU A C 1
ATOM 660 O O . LEU A 1 79 ? 6.166 3.708 12.351 1.00 94.56 79 LEU A O 1
ATOM 664 N N . GLU A 1 80 ? 7.658 2.682 11.041 1.00 92.56 80 GLU A N 1
ATOM 665 C CA . GLU A 1 80 ? 8.041 1.672 12.040 1.00 92.56 80 GLU A CA 1
ATOM 666 C C . GLU A 1 80 ? 8.639 2.307 13.306 1.00 92.56 80 GLU A C 1
ATOM 668 O O . GLU A 1 80 ? 8.319 1.892 14.426 1.00 92.56 80 GLU A O 1
ATOM 673 N N . MET A 1 81 ? 9.453 3.357 13.152 1.00 91.50 81 MET A N 1
ATOM 674 C CA . MET A 1 81 ? 9.958 4.140 14.283 1.00 91.50 81 MET A CA 1
ATOM 675 C C . MET A 1 81 ? 8.836 4.861 15.033 1.00 91.50 81 MET A C 1
ATOM 677 O O . MET A 1 81 ? 8.814 4.817 16.262 1.00 91.50 81 MET A O 1
ATOM 681 N N . GLU A 1 82 ? 7.898 5.504 14.331 1.00 90.88 82 GLU A N 1
ATOM 682 C CA . GLU A 1 82 ? 6.782 6.196 14.986 1.00 90.88 82 GLU A CA 1
ATOM 683 C C . GLU A 1 82 ? 5.842 5.208 15.691 1.00 90.88 82 GLU A C 1
ATOM 685 O O . GLU A 1 82 ? 5.437 5.453 16.825 1.00 90.88 82 GLU A O 1
ATOM 690 N N . LEU A 1 83 ? 5.575 4.041 15.096 1.00 89.00 83 LEU A N 1
ATOM 691 C CA . LEU A 1 83 ? 4.826 2.959 15.741 1.00 89.00 83 LEU A CA 1
ATOM 692 C C . LEU A 1 83 ? 5.528 2.464 17.007 1.00 89.00 83 LEU A C 1
ATOM 694 O O . LEU A 1 83 ? 4.882 2.296 18.039 1.00 89.00 83 LEU A O 1
ATOM 698 N N . SER A 1 84 ? 6.851 2.292 16.964 1.00 85.69 84 SER A N 1
ATOM 699 C CA . SER A 1 84 ? 7.650 1.924 18.140 1.00 85.69 84 SER A CA 1
ATOM 700 C C . SER A 1 84 ? 7.628 3.022 19.205 1.00 85.69 84 SER A C 1
ATOM 702 O O . SER A 1 84 ? 7.554 2.734 20.399 1.00 85.69 84 SER A O 1
ATOM 704 N N . ARG A 1 85 ? 7.647 4.294 18.794 1.00 86.81 85 ARG A N 1
ATOM 705 C CA . ARG A 1 85 ? 7.538 5.449 19.690 1.00 86.81 85 ARG A CA 1
ATOM 706 C C . ARG A 1 85 ? 6.183 5.479 20.386 1.00 86.81 85 ARG A C 1
ATOM 708 O O . ARG A 1 85 ? 6.149 5.627 21.603 1.00 86.81 85 ARG A O 1
ATOM 715 N N . ILE A 1 86 ? 5.093 5.277 19.649 1.00 82.50 86 ILE A N 1
ATOM 716 C CA . ILE A 1 86 ? 3.733 5.191 20.193 1.00 82.50 86 ILE A CA 1
ATOM 717 C C . ILE A 1 86 ? 3.606 3.976 21.115 1.00 82.50 86 ILE A C 1
ATOM 719 O O . ILE A 1 86 ? 3.093 4.110 22.222 1.00 82.50 86 ILE A O 1
ATOM 723 N N . ALA A 1 87 ? 4.127 2.811 20.720 1.00 77.94 87 ALA A N 1
ATOM 724 C CA . ALA A 1 87 ? 4.129 1.614 21.557 1.00 77.94 87 ALA A CA 1
ATOM 725 C C . ALA A 1 87 ? 4.889 1.851 22.875 1.00 77.94 87 ALA A C 1
ATOM 727 O O . ALA A 1 87 ? 4.364 1.567 23.951 1.00 77.94 87 ALA A O 1
ATOM 728 N N . ASN A 1 88 ? 6.070 2.469 22.828 1.00 73.31 88 ASN A N 1
ATOM 729 C CA . ASN A 1 88 ? 6.867 2.776 24.018 1.00 73.31 88 ASN A CA 1
ATOM 730 C C . ASN A 1 88 ? 6.262 3.896 24.878 1.00 73.31 88 ASN A C 1
ATOM 732 O O . ASN A 1 88 ? 6.322 3.819 26.105 1.00 73.31 88 ASN A O 1
ATOM 736 N N . GLN A 1 89 ? 5.636 4.908 24.269 1.00 66.12 89 GLN A N 1
ATOM 737 C CA . GLN A 1 89 ? 4.861 5.933 24.980 1.00 66.12 89 GLN A CA 1
ATOM 738 C C . GLN A 1 89 ? 3.623 5.331 25.645 1.00 66.12 89 GLN A C 1
ATOM 740 O O . GLN A 1 89 ? 3.328 5.656 26.790 1.00 66.12 89 GLN A O 1
ATOM 745 N N . SER A 1 90 ? 2.948 4.388 24.987 1.00 56.97 90 SER A N 1
ATOM 746 C CA . SER A 1 90 ? 1.838 3.644 25.582 1.00 56.97 90 SER A CA 1
ATOM 747 C C . SER A 1 90 ? 2.308 2.729 26.721 1.00 56.97 90 SER A C 1
ATOM 749 O O . SER A 1 90 ? 1.597 2.571 27.710 1.00 56.97 90 SER A O 1
ATOM 751 N N . ALA A 1 91 ? 3.530 2.188 26.657 1.00 54.66 91 ALA A N 1
ATOM 752 C CA . ALA A 1 91 ? 4.124 1.410 27.745 1.00 54.66 91 ALA A CA 1
ATOM 753 C C . ALA A 1 91 ? 4.547 2.289 28.940 1.00 54.66 91 ALA A C 1
ATOM 755 O O . ALA A 1 91 ? 4.400 1.876 30.088 1.00 54.66 91 ALA A O 1
ATOM 756 N N . THR A 1 92 ? 5.015 3.520 28.702 1.00 49.69 92 THR A N 1
ATOM 757 C CA . THR A 1 92 ? 5.395 4.464 29.773 1.00 49.69 92 THR A CA 1
ATOM 758 C C . THR A 1 92 ? 4.205 5.218 30.373 1.00 49.69 92 THR A C 1
ATOM 760 O O . THR A 1 92 ? 4.205 5.452 31.579 1.00 49.69 92 THR A O 1
ATOM 763 N N . GLN A 1 93 ? 3.147 5.511 29.608 1.00 49.47 93 GLN A N 1
ATOM 764 C CA . GLN A 1 93 ? 1.887 6.042 30.156 1.00 49.47 93 GLN A CA 1
ATOM 765 C C . GLN A 1 93 ? 1.115 5.009 30.996 1.00 49.47 93 GLN A C 1
ATOM 767 O O . GLN A 1 93 ? 0.375 5.389 31.901 1.00 49.47 93 GLN A O 1
ATOM 772 N N . ASN A 1 94 ? 1.322 3.709 30.768 1.00 46.91 94 ASN A N 1
ATOM 773 C CA . ASN A 1 94 ? 0.670 2.647 31.541 1.00 46.91 94 ASN A CA 1
ATOM 774 C C . ASN A 1 94 ? 1.393 2.251 32.840 1.00 46.91 94 ASN A C 1
ATOM 776 O O . ASN A 1 94 ? 0.831 1.493 33.629 1.00 46.91 94 ASN A O 1
ATOM 780 N N . ASN A 1 95 ? 2.586 2.792 33.115 1.00 48.09 95 ASN A N 1
ATOM 781 C CA . ASN A 1 95 ? 3.312 2.526 34.365 1.00 48.09 95 ASN A CA 1
ATOM 782 C C . ASN A 1 95 ? 2.975 3.505 35.509 1.00 48.09 95 ASN A C 1
ATOM 784 O O . ASN A 1 95 ? 3.548 3.386 36.589 1.00 48.09 95 ASN A O 1
ATOM 788 N N . GLY A 1 96 ? 2.052 4.454 35.298 1.00 49.31 96 GLY A N 1
ATOM 789 C CA . GLY A 1 96 ? 1.710 5.488 36.286 1.00 49.31 96 GLY A CA 1
ATOM 790 C C . GLY A 1 96 ? 0.312 5.400 36.904 1.00 49.31 96 GLY A C 1
ATOM 791 O O . GLY A 1 96 ? 0.169 5.659 38.094 1.00 49.31 96 GLY A O 1
ATOM 792 N N . GLN A 1 97 ? -0.724 5.016 36.150 1.00 48.97 97 GLN A N 1
ATOM 793 C CA . GLN A 1 97 ? -2.084 4.872 36.685 1.00 48.97 97 GLN A CA 1
ATOM 794 C C . GLN A 1 97 ? -2.967 3.988 35.784 1.00 48.97 97 GLN A C 1
ATOM 796 O O . GLN A 1 97 ? -3.382 4.375 34.699 1.00 48.97 97 GLN A O 1
ATOM 801 N N . THR A 1 98 ? -3.310 2.807 36.299 1.00 50.66 98 THR A N 1
ATOM 802 C CA . THR A 1 98 ? -4.665 2.233 36.232 1.00 50.66 98 THR A CA 1
ATOM 803 C C . THR A 1 98 ? -5.352 2.135 34.856 1.00 50.66 98 THR A C 1
ATOM 805 O O . THR A 1 98 ? -6.416 2.710 34.649 1.00 50.66 98 THR A O 1
ATOM 808 N N . SER A 1 99 ? -4.860 1.290 33.945 1.00 51.28 99 SER A N 1
ATOM 809 C CA . SER A 1 99 ? -5.721 0.737 32.880 1.00 51.28 99 SER A CA 1
ATOM 810 C C . SER A 1 99 ? -5.456 -0.748 32.607 1.00 51.28 99 SER A C 1
ATOM 812 O O . SER A 1 99 ? -5.358 -1.220 31.478 1.00 51.28 99 SER A O 1
ATOM 814 N N . ARG A 1 100 ? -5.397 -1.557 33.674 1.00 58.44 100 ARG A N 1
ATOM 815 C CA . ARG A 1 100 ? -5.664 -2.990 33.501 1.00 58.44 100 ARG A CA 1
ATOM 816 C C . ARG A 1 100 ? -7.087 -3.079 32.951 1.00 58.44 100 ARG A C 1
ATOM 818 O O . ARG A 1 100 ? -8.022 -2.684 33.650 1.00 58.44 100 ARG A O 1
ATOM 825 N N . VAL A 1 101 ? -7.243 -3.521 31.701 1.00 56.41 101 VAL A N 1
ATOM 826 C CA . VAL A 1 101 ? -8.545 -3.913 31.152 1.00 56.41 101 VAL A CA 1
ATOM 827 C C . VAL A 1 101 ? -9.122 -4.895 32.161 1.00 56.41 101 VAL A C 1
ATOM 829 O O . VAL A 1 101 ? -8.601 -5.999 32.318 1.00 56.41 101 VAL A O 1
ATOM 832 N N . LYS A 1 102 ? -10.105 -4.439 32.941 1.00 67.38 102 LYS A N 1
ATOM 833 C CA . LYS A 1 102 ? -10.723 -5.267 33.970 1.00 67.38 102 LYS A CA 1
ATOM 834 C C . LYS A 1 102 ? -11.289 -6.476 33.251 1.00 67.38 102 LYS A C 1
ATOM 836 O O . LYS A 1 102 ? -11.975 -6.316 32.239 1.00 67.38 102 LYS A O 1
ATOM 841 N N . SER A 1 103 ? -10.954 -7.672 33.725 1.00 79.88 103 SER A N 1
ATOM 842 C CA . SER A 1 103 ? -11.502 -8.886 33.121 1.00 79.88 103 SER A CA 1
ATOM 843 C C . SER A 1 103 ? -13.032 -8.802 33.137 1.00 79.88 103 SER A C 1
ATOM 845 O O . SER A 1 103 ? -13.613 -8.134 33.999 1.00 79.88 103 SER A O 1
ATOM 847 N N . LEU A 1 104 ? -13.705 -9.459 32.190 1.00 83.62 104 LEU A N 1
ATOM 848 C CA . LEU A 1 104 ? -15.170 -9.445 32.134 1.00 83.62 104 LEU A CA 1
ATOM 849 C C . LEU A 1 104 ? -15.782 -9.830 33.495 1.00 83.62 104 LEU A C 1
ATOM 851 O O . LEU A 1 104 ? -16.748 -9.212 33.931 1.00 83.62 104 LEU A O 1
ATOM 855 N N . ASP A 1 105 ? -15.154 -10.762 34.214 1.00 82.06 105 ASP A N 1
ATOM 856 C CA . ASP A 1 105 ? -15.550 -11.162 35.565 1.00 82.06 105 ASP A CA 1
ATOM 857 C C . ASP A 1 105 ? -15.400 -10.051 36.610 1.00 82.06 105 ASP A C 1
ATOM 859 O O . ASP A 1 105 ? -16.251 -9.913 37.488 1.00 82.06 105 ASP A O 1
ATOM 863 N N . GLU A 1 106 ? -14.345 -9.238 36.543 1.00 83.94 106 GLU A N 1
ATOM 864 C CA . GLU A 1 106 ? -14.178 -8.075 37.422 1.00 83.94 106 GLU A CA 1
ATOM 865 C C . GLU A 1 106 ? -15.220 -6.995 37.128 1.00 83.94 106 GLU A C 1
ATOM 867 O O . GLU A 1 106 ? -15.787 -6.418 38.058 1.00 83.94 106 GLU A O 1
ATOM 872 N N . ILE A 1 107 ? -15.527 -6.759 35.850 1.00 85.94 107 ILE A N 1
ATOM 873 C CA . ILE A 1 107 ? -16.589 -5.834 35.438 1.00 85.94 107 ILE A CA 1
ATOM 874 C C . ILE A 1 107 ? -17.941 -6.337 35.951 1.00 85.94 107 ILE A C 1
ATOM 876 O O . ILE A 1 107 ? -18.658 -5.592 36.616 1.00 85.94 107 ILE A O 1
ATOM 880 N N . VAL A 1 108 ? -18.266 -7.612 35.729 1.00 85.88 108 VAL A N 1
ATOM 881 C CA . VAL A 1 108 ? -19.509 -8.234 36.206 1.00 85.88 108 VAL A CA 1
ATOM 882 C C . VAL A 1 108 ? -19.602 -8.195 37.734 1.00 85.88 108 VAL A C 1
ATOM 884 O O . VAL A 1 108 ? -20.674 -7.910 38.269 1.00 85.88 108 VAL A O 1
ATOM 887 N N . LYS A 1 109 ? -18.500 -8.426 38.460 1.00 84.38 109 LYS A N 1
ATOM 888 C CA . LYS A 1 109 ? -18.458 -8.299 39.927 1.00 84.38 109 LYS A CA 1
ATOM 889 C C . LYS A 1 109 ? -18.753 -6.874 40.381 1.00 84.38 109 LYS A C 1
ATOM 891 O O . LYS A 1 109 ? -19.589 -6.707 41.262 1.00 84.38 109 LYS A O 1
ATOM 896 N N . MET A 1 110 ? -18.122 -5.864 39.780 1.00 83.88 110 MET A N 1
ATOM 897 C CA . MET A 1 110 ? -18.374 -4.460 40.126 1.00 83.88 110 MET A CA 1
ATOM 898 C C . MET A 1 110 ? -19.804 -4.036 39.797 1.00 83.88 110 MET A C 1
ATOM 900 O O . MET A 1 110 ? -20.445 -3.408 40.630 1.00 83.88 110 MET A O 1
ATOM 904 N N . VAL A 1 111 ? -20.330 -4.418 38.627 1.00 82.88 111 VAL A N 1
ATOM 905 C CA . VAL A 1 111 ? -21.725 -4.142 38.257 1.00 82.88 111 VAL A CA 1
ATOM 906 C C . VAL A 1 111 ? -22.661 -4.758 39.292 1.00 82.88 111 VAL A C 1
ATOM 908 O O . VAL A 1 111 ? -23.483 -4.045 39.846 1.00 82.88 111 VAL A O 1
ATOM 911 N N . ARG A 1 112 ? -22.475 -6.034 39.658 1.00 80.69 112 ARG A N 1
ATOM 912 C CA . ARG A 1 112 ? -23.280 -6.693 40.704 1.00 80.69 112 ARG A CA 1
ATOM 913 C C . ARG A 1 112 ? -23.186 -6.017 42.074 1.00 80.69 112 ARG A C 1
ATOM 915 O O . ARG A 1 112 ? -24.147 -6.093 42.831 1.00 80.69 112 ARG A O 1
ATOM 922 N N . LEU A 1 113 ? -22.043 -5.415 42.400 1.00 78.56 113 LEU A N 1
ATOM 923 C CA . LEU A 1 113 ? -21.819 -4.692 43.657 1.00 78.56 113 LEU A CA 1
ATOM 924 C C . LEU A 1 113 ? -22.524 -3.331 43.667 1.00 78.56 113 LEU A C 1
ATOM 926 O O . LEU A 1 113 ? -23.026 -2.912 44.704 1.00 78.56 113 LEU A O 1
ATOM 930 N N . LEU A 1 114 ? -22.562 -2.658 42.515 1.00 77.44 114 LEU A N 1
ATOM 931 C CA . LEU A 1 114 ? -23.147 -1.327 42.355 1.00 77.44 114 LEU A CA 1
ATOM 932 C C . LEU A 1 114 ? -24.649 -1.366 42.044 1.00 77.44 114 LEU A C 1
ATOM 934 O O . LEU A 1 114 ? -25.353 -0.392 42.295 1.00 77.44 114 LEU A O 1
ATOM 938 N N . THR A 1 115 ? -25.159 -2.472 41.502 1.00 78.88 115 THR A N 1
ATOM 939 C CA . THR A 1 115 ? -26.586 -2.631 41.212 1.00 78.88 115 THR A CA 1
ATOM 940 C C . THR A 1 115 ? -27.325 -3.216 42.406 1.00 78.88 115 THR A C 1
ATOM 942 O O . THR A 1 115 ? -26.976 -4.288 42.905 1.00 78.88 115 THR A O 1
ATOM 945 N N . VAL A 1 116 ? -28.414 -2.566 42.814 1.00 72.56 116 VAL A N 1
ATOM 946 C CA . VAL A 1 116 ? -29.355 -3.136 43.783 1.00 72.56 116 VAL A CA 1
ATOM 947 C C . VAL A 1 116 ? -30.051 -4.337 43.140 1.00 72.56 116 VAL A C 1
ATOM 949 O O . VAL A 1 116 ? -30.579 -4.237 42.031 1.00 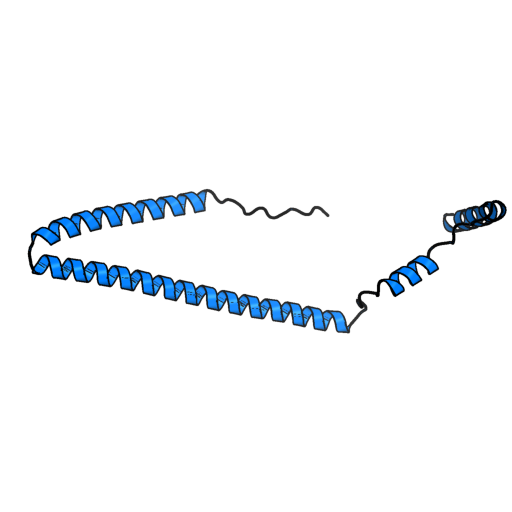72.56 116 VAL A O 1
ATOM 952 N N . LYS A 1 117 ? -30.051 -5.488 43.822 1.00 76.38 117 LYS A N 1
ATOM 953 C CA . LYS A 1 117 ? -30.747 -6.685 43.331 1.00 76.38 117 LYS A CA 1
ATOM 954 C C . LYS A 1 117 ? -32.244 -6.409 43.205 1.00 76.38 117 LYS A C 1
ATOM 956 O O . LYS A 1 117 ? -32.873 -5.967 44.164 1.00 76.38 117 LYS A O 1
ATOM 961 N N . VAL A 1 118 ? -32.804 -6.736 42.043 1.00 79.38 118 VAL A N 1
ATOM 962 C CA . VAL A 1 118 ? -34.251 -6.704 41.820 1.00 79.38 118 VAL A CA 1
ATOM 963 C C . VAL A 1 118 ? -34.906 -7.790 42.688 1.00 79.38 118 VAL A C 1
ATOM 965 O O . VAL A 1 118 ? -34.443 -8.933 42.663 1.00 79.38 118 VAL A O 1
ATOM 968 N N . PRO A 1 119 ? -35.938 -7.470 43.488 1.00 83.69 119 PRO A N 1
ATOM 969 C CA . PRO A 1 119 ? -36.627 -8.460 44.304 1.00 83.69 119 PRO A CA 1
ATOM 970 C C . PRO A 1 119 ? -37.377 -9.492 43.458 1.00 83.69 119 PRO A C 1
ATOM 972 O O . PRO A 1 119 ? -38.144 -9.146 42.566 1.00 83.69 119 PRO A O 1
ATOM 975 N N . ASN A 1 120 ? -37.232 -10.769 43.811 1.00 81.94 120 ASN A N 1
ATOM 976 C CA . ASN A 1 120 ? -37.921 -11.872 43.126 1.00 81.94 120 ASN A CA 1
ATOM 977 C C . ASN A 1 120 ? -39.306 -12.190 43.731 1.00 81.94 120 ASN A C 1
ATOM 979 O O . ASN A 1 120 ? -39.999 -13.078 43.247 1.00 81.94 120 ASN A O 1
ATOM 983 N N . LYS A 1 121 ? -39.688 -11.516 44.825 1.00 83.38 121 LYS A N 1
ATOM 984 C CA . LYS A 1 121 ? -40.949 -11.714 45.561 1.00 83.38 121 LYS A CA 1
ATOM 985 C C . LYS A 1 121 ? -41.692 -10.385 45.683 1.00 83.38 121 LYS A C 1
ATOM 987 O O . LYS A 1 121 ? -41.045 -9.350 45.845 1.00 83.38 121 LYS A O 1
ATOM 992 N N . SER A 1 122 ? -43.026 -10.428 45.664 1.00 79.12 122 SER A N 1
ATOM 993 C CA . SER A 1 122 ? -43.914 -9.255 45.764 1.00 79.12 122 SER A CA 1
ATOM 994 C C . SER A 1 122 ? -43.566 -8.338 46.942 1.00 79.12 122 SER A C 1
ATOM 996 O O . SER A 1 122 ? -43.514 -7.121 46.792 1.00 79.12 122 SER A O 1
ATOM 998 N N . ASP A 1 123 ? -43.231 -8.921 48.090 1.00 78.75 123 ASP A N 1
ATOM 999 C CA . ASP A 1 123 ? -43.046 -8.176 49.342 1.00 78.75 123 ASP A CA 1
ATOM 1000 C C . ASP A 1 123 ? -41.736 -7.370 49.374 1.00 78.75 123 ASP A C 1
ATOM 1002 O O . ASP A 1 123 ? -41.605 -6.394 50.114 1.00 78.75 123 ASP A O 1
ATOM 1006 N N . GLY A 1 124 ? -40.759 -7.742 48.541 1.00 81.56 124 GLY A N 1
ATOM 1007 C CA . GLY A 1 124 ? -39.462 -7.068 48.474 1.00 81.56 124 GLY A CA 1
ATOM 1008 C C . GLY A 1 124 ? -39.475 -5.769 47.665 1.00 81.56 124 GLY A C 1
ATOM 1009 O O . GLY A 1 124 ? -38.573 -4.945 47.826 1.00 81.56 124 GLY A O 1
ATOM 1010 N N . TRP A 1 125 ? -40.496 -5.548 46.828 1.00 84.25 125 TRP A N 1
ATOM 1011 C CA . TRP A 1 125 ? -40.588 -4.365 45.964 1.00 84.25 125 TRP A CA 1
ATOM 1012 C C . TRP A 1 125 ? -40.736 -3.067 46.752 1.00 84.25 125 TRP A C 1
ATOM 1014 O O . TRP A 1 125 ? -40.134 -2.059 46.390 1.00 84.25 125 TRP A O 1
ATOM 1024 N N . LYS A 1 126 ? -41.466 -3.098 47.874 1.00 85.56 126 LYS A N 1
ATOM 1025 C CA . LYS A 1 126 ? -41.640 -1.927 48.743 1.00 85.56 126 LYS A CA 1
ATOM 1026 C C . LYS A 1 126 ? -40.297 -1.420 49.277 1.00 85.56 126 LYS A C 1
ATOM 1028 O O . LYS A 1 126 ? -40.005 -0.234 49.175 1.00 85.56 126 LYS A O 1
ATOM 1033 N N . TYR A 1 127 ? -39.457 -2.323 49.784 1.00 81.50 127 TYR A N 1
ATOM 1034 C CA . TYR A 1 127 ? -38.124 -1.977 50.284 1.00 81.50 127 TYR A CA 1
ATOM 1035 C C . TYR A 1 127 ? -37.187 -1.512 49.166 1.00 81.50 127 TYR A C 1
ATOM 1037 O O . TYR A 1 127 ? -36.457 -0.544 49.355 1.00 81.50 127 TYR A O 1
ATOM 1045 N N . PHE A 1 128 ? -37.247 -2.151 47.994 1.00 84.56 128 PHE A N 1
ATOM 1046 C CA . PHE A 1 128 ? -36.458 -1.758 46.827 1.00 84.56 128 PHE A CA 1
ATOM 1047 C C . PHE A 1 128 ? -36.744 -0.314 46.394 1.00 84.56 128 PHE A C 1
ATOM 1049 O O . PHE A 1 128 ? -35.814 0.484 46.288 1.00 84.56 128 PHE A O 1
ATOM 1056 N N . PHE A 1 129 ? -38.016 0.059 46.223 1.00 85.69 129 PHE A N 1
ATOM 1057 C CA . PHE A 1 129 ? -38.372 1.424 45.827 1.00 85.69 129 PHE A CA 1
ATOM 1058 C C . PHE A 1 129 ? -38.064 2.458 46.914 1.00 85.69 129 PHE A C 1
ATOM 1060 O O . PHE A 1 129 ? -37.549 3.522 46.589 1.00 85.69 129 PHE A O 1
ATOM 1067 N N . SER A 1 130 ? -38.267 2.142 48.199 1.00 82.19 130 SER A N 1
ATOM 1068 C CA . SER A 1 130 ? -37.881 3.049 49.292 1.00 82.19 130 SER A CA 1
ATOM 1069 C C . SER A 1 130 ? -36.366 3.273 49.386 1.00 82.19 130 SER A C 1
ATOM 1071 O O . SER A 1 130 ? -35.927 4.360 49.757 1.00 82.19 130 SER A O 1
ATOM 1073 N N . SER A 1 131 ? -35.549 2.265 49.065 1.00 80.75 131 SER A N 1
ATOM 1074 C CA . SER A 1 131 ? -34.092 2.421 48.979 1.00 80.75 131 SER A CA 1
ATOM 1075 C C . SER A 1 131 ? -33.679 3.319 47.814 1.00 80.75 13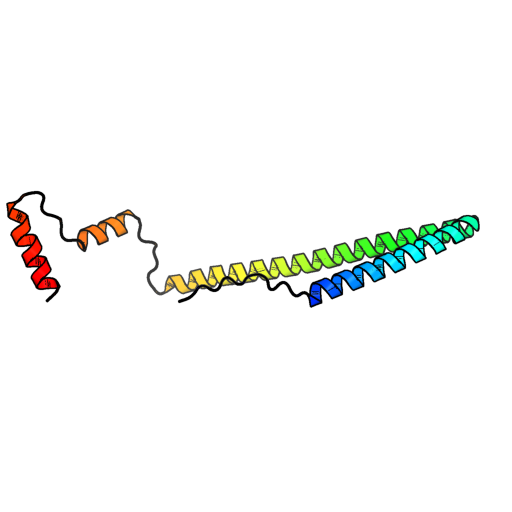1 SER A C 1
ATOM 1077 O O . SER A 1 131 ? -32.776 4.135 47.982 1.00 80.75 131 SER A O 1
ATOM 1079 N N . LEU A 1 132 ? -34.350 3.208 46.662 1.00 81.25 132 LEU A N 1
ATOM 1080 C CA . LEU A 1 132 ? -34.115 4.100 45.523 1.00 81.25 132 LEU A CA 1
ATOM 1081 C C . LEU A 1 132 ? -34.543 5.536 45.843 1.00 81.25 132 LEU A C 1
ATOM 1083 O O . LEU A 1 132 ? -33.764 6.458 45.635 1.00 81.25 132 LEU A O 1
ATOM 1087 N N . GLU A 1 133 ? -35.728 5.731 46.422 1.00 83.12 133 GLU A N 1
ATOM 1088 C CA . GLU A 1 133 ? -36.249 7.059 46.773 1.00 83.12 133 GLU A CA 1
ATOM 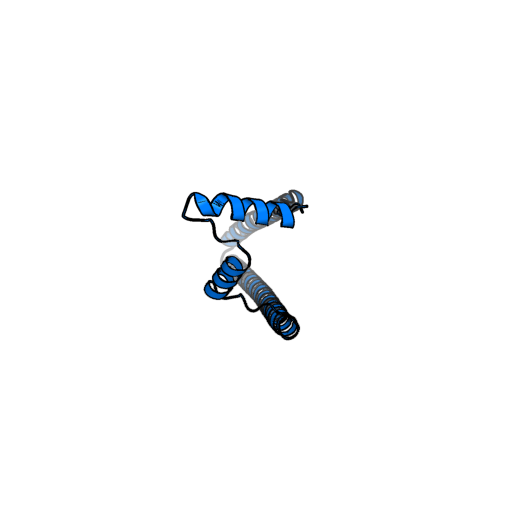1089 C C . GLU A 1 133 ? -35.297 7.831 47.699 1.00 83.12 133 GLU A C 1
ATOM 1091 O O . GLU A 1 133 ? -35.121 9.031 47.532 1.00 83.12 133 GLU A O 1
ATOM 1096 N N . LYS A 1 134 ? -34.614 7.147 48.627 1.00 78.31 134 LYS A N 1
ATOM 1097 C CA . LYS A 1 134 ? -33.596 7.761 49.499 1.00 78.31 134 LYS A CA 1
ATOM 1098 C C . LYS A 1 134 ? -32.286 8.112 48.791 1.00 78.31 134 LYS A C 1
ATOM 1100 O O . LYS A 1 134 ? -31.576 8.982 49.276 1.00 78.31 134 LYS A O 1
ATOM 1105 N N . GLY A 1 135 ? -31.937 7.416 47.710 1.00 71.12 135 GLY A N 1
ATOM 1106 C CA . GLY A 1 135 ? -30.698 7.651 46.962 1.00 71.12 135 GLY A CA 1
ATOM 1107 C C . GLY A 1 135 ? -30.808 8.746 45.897 1.00 71.12 135 GLY A C 1
ATOM 1108 O O . GLY A 1 135 ? -29.787 9.290 45.492 1.00 71.12 135 GLY A O 1
ATOM 1109 N N . PHE A 1 136 ? -32.027 9.062 45.449 1.00 68.69 136 PHE A N 1
ATOM 1110 C CA . PHE A 1 136 ? -32.309 10.070 44.417 1.00 68.69 136 PHE A CA 1
ATOM 1111 C C . PHE A 1 136 ? -32.874 11.390 44.975 1.00 68.69 136 PHE A C 1
ATOM 1113 O O . PHE A 1 136 ? -33.292 12.241 44.188 1.00 68.69 136 PHE A O 1
ATOM 1120 N N . ARG A 1 137 ? -32.919 11.552 46.304 1.00 53.34 137 ARG A N 1
ATOM 1121 C CA . ARG A 1 137 ? -33.418 12.757 46.982 1.00 53.34 137 ARG A CA 1
ATOM 1122 C C . ARG A 1 137 ? -32.298 13.701 47.395 1.00 53.34 137 ARG A C 1
ATOM 1124 O O . ARG A 1 137 ? -31.212 13.193 47.749 1.00 53.34 137 ARG A O 1
#

Sequence (137 aa):
MEFYHHLPSWDMNEQMSYFSSFSDEWSRDLKSVQVLKQLSCRGGRGKRVIGSYYSRKVRDRTAAKLEQQEQLSIEKLRLEMELSRIANQSATQNNGQTSRVKSLDEIVKMVRLLTVKVPNKSDGWKYFFSSLEKGFR